Protein AF-A0A8R1ISH8-F1 (afdb_monomer_lite)

Sequence (73 aa):
MDFAVWGYSTQQVATKNNANLKTLKIFLKKAWDDLDVNTCVPSLTRTRRDSELSSRLKVGDLKTVNATFFFVV

Foldseek 3Di:
DFPQLVVQLCVQQVVDPQVDPVSSVVSSVVSVVPDDPVSCVVRVVVVVVVVVVVVVVVVVVVVVVVVVVVVVD

Radius of gyration: 22.06 Å; chains: 1; bounding box: 54×17×53 Å

Secondary structure (DSSP, 8-state):
--HHHHHHHHHHHHTS---SHHHHHHHHHHHHHT--GGGGHHHHHHHHHHHHHHHHHHHHHHHHHHHHHHT--

Organism: Caenorhabditis japonica (NCBI:txid281687)

Structure (mmCIF, N/CA/C/O backbone):
data_AF-A0A8R1ISH8-F1
#
_entry.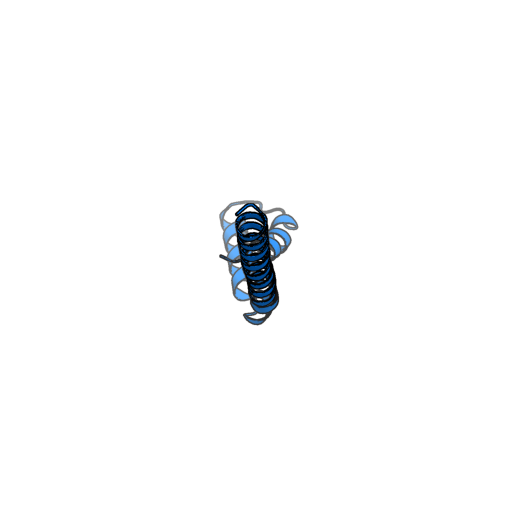id   AF-A0A8R1ISH8-F1
#
loop_
_atom_site.group_PDB
_atom_site.id
_atom_site.type_symbol
_atom_site.label_atom_id
_atom_site.label_alt_id
_atom_site.label_comp_id
_atom_site.label_asym_id
_atom_site.label_entity_id
_atom_site.label_seq_id
_atom_site.pdbx_PDB_ins_code
_atom_site.Cartn_x
_atom_site.Cartn_y
_atom_site.Cartn_z
_atom_site.occupancy
_atom_site.B_iso_or_equiv
_atom_site.auth_seq_id
_atom_site.auth_comp_id
_atom_site.auth_asym_id
_atom_site.auth_atom_id
_atom_site.pdbx_PDB_model_num
ATOM 1 N N . MET A 1 1 ? 7.049 -7.500 1.583 1.00 69.81 1 MET A N 1
ATOM 2 C CA . MET A 1 1 ? 5.959 -6.505 1.586 1.00 69.81 1 MET A CA 1
ATOM 3 C C . MET A 1 1 ? 6.360 -5.361 0.680 1.00 69.81 1 MET A C 1
ATOM 5 O O . MET A 1 1 ? 7.500 -4.930 0.786 1.00 69.81 1 MET A O 1
ATOM 9 N N . ASP A 1 2 ? 5.483 -4.921 -0.216 1.00 75.50 2 ASP A N 1
ATOM 10 C CA . ASP A 1 2 ? 5.793 -3.858 -1.178 1.00 75.50 2 ASP A CA 1
ATOM 11 C C . ASP A 1 2 ? 5.885 -2.468 -0.509 1.00 75.50 2 ASP A C 1
ATOM 13 O O . ASP A 1 2 ? 5.210 -2.206 0.491 1.00 75.50 2 ASP A O 1
ATOM 17 N N . PHE A 1 3 ? 6.729 -1.581 -1.050 1.00 73.56 3 PHE A N 1
ATOM 18 C CA . PHE A 1 3 ? 6.959 -0.237 -0.505 1.00 73.56 3 PHE A CA 1
ATOM 19 C C . PHE A 1 3 ? 5.693 0.632 -0.519 1.00 73.56 3 PHE A C 1
ATOM 21 O O . PHE A 1 3 ? 5.444 1.359 0.443 1.00 73.56 3 PHE A O 1
ATOM 28 N N . ALA A 1 4 ? 4.858 0.537 -1.559 1.00 76.44 4 ALA A N 1
ATOM 29 C CA . ALA A 1 4 ? 3.617 1.309 -1.621 1.00 76.44 4 ALA A CA 1
ATOM 30 C C . ALA A 1 4 ? 2.608 0.846 -0.571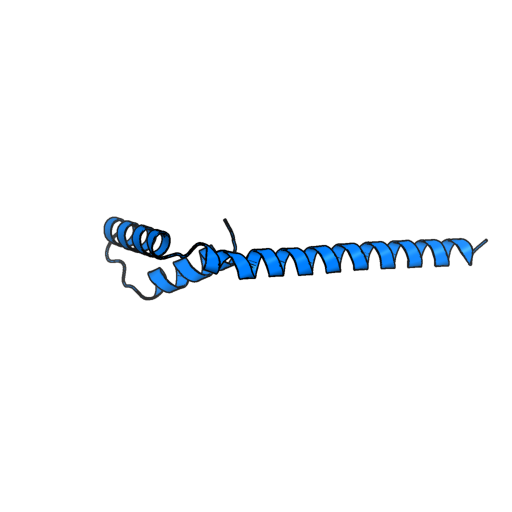 1.00 76.44 4 ALA A C 1
ATOM 32 O O . ALA A 1 4 ? 1.905 1.669 0.011 1.00 76.44 4 ALA A O 1
ATOM 33 N N . VAL A 1 5 ? 2.584 -0.454 -0.266 1.00 78.56 5 VAL A N 1
ATOM 34 C CA . VAL A 1 5 ? 1.697 -0.990 0.770 1.00 78.56 5 VAL A CA 1
ATOM 35 C C . VAL A 1 5 ? 2.097 -0.488 2.160 1.00 78.56 5 VAL A C 1
ATOM 37 O O . VAL A 1 5 ? 1.239 -0.098 2.957 1.00 78.56 5 VAL A O 1
ATOM 40 N N . TRP A 1 6 ? 3.403 -0.429 2.435 1.00 81.50 6 TRP A N 1
ATOM 41 C CA . TRP A 1 6 ? 3.921 0.194 3.655 1.00 81.50 6 TRP A CA 1
ATOM 42 C C . TRP A 1 6 ? 3.614 1.693 3.724 1.00 81.50 6 TRP A C 1
ATOM 44 O O . TRP A 1 6 ? 3.194 2.181 4.776 1.00 81.50 6 TRP A O 1
ATOM 54 N N . GLY A 1 7 ? 3.776 2.417 2.614 1.00 83.00 7 GLY A N 1
ATOM 55 C CA . GLY A 1 7 ? 3.458 3.844 2.528 1.00 83.00 7 GLY A CA 1
ATOM 56 C C . GLY A 1 7 ? 1.982 4.139 2.810 1.00 83.00 7 GLY A C 1
ATOM 57 O O . GLY A 1 7 ? 1.676 4.975 3.661 1.00 83.00 7 GLY A O 1
ATOM 58 N N . TYR A 1 8 ? 1.074 3.393 2.174 1.00 82.00 8 TYR A N 1
ATOM 59 C CA . TYR A 1 8 ? -0.372 3.528 2.371 1.00 82.00 8 TYR A CA 1
ATOM 60 C C . TYR A 1 8 ? -0.779 3.268 3.824 1.00 82.00 8 TYR A C 1
ATOM 62 O O . TYR A 1 8 ? -1.469 4.078 4.444 1.00 82.00 8 TYR A O 1
ATOM 70 N N . SER A 1 9 ? -0.295 2.171 4.409 1.00 79.94 9 SER A N 1
ATOM 71 C CA . SER A 1 9 ? -0.625 1.847 5.800 1.00 79.94 9 SER A CA 1
ATOM 72 C C . SER A 1 9 ? -0.079 2.875 6.778 1.00 79.94 9 SER A C 1
ATOM 74 O O . SER A 1 9 ? -0.750 3.225 7.745 1.00 79.94 9 SER A O 1
ATOM 76 N N . THR A 1 10 ? 1.101 3.429 6.504 1.00 83.25 10 THR A N 1
ATOM 77 C CA . THR A 1 10 ? 1.654 4.509 7.324 1.00 83.25 10 THR A CA 1
ATOM 78 C C . THR A 1 10 ? 0.766 5.751 7.264 1.00 83.25 10 THR A C 1
ATOM 80 O O . THR A 1 10 ? 0.446 6.301 8.312 1.00 83.25 10 THR A O 1
ATOM 83 N N . GLN A 1 11 ? 0.278 6.158 6.086 1.00 83.88 11 GLN A N 1
ATOM 84 C CA . GLN A 1 11 ? -0.652 7.293 5.965 1.00 83.88 11 GLN A CA 1
ATOM 85 C C . GLN A 1 11 ? -1.960 7.084 6.741 1.00 83.88 11 GLN A C 1
ATOM 87 O O . GLN A 1 11 ? -2.414 7.987 7.451 1.00 83.88 11 GLN A O 1
ATOM 92 N N . GLN A 1 12 ? -2.548 5.890 6.649 1.00 80.81 12 GLN A N 1
ATOM 93 C CA . GLN A 1 12 ? -3.827 5.582 7.299 1.00 80.81 12 GLN A CA 1
ATOM 94 C C . GLN A 1 12 ? -3.743 5.566 8.826 1.00 80.81 12 GLN A C 1
ATOM 96 O O . GLN A 1 12 ? -4.740 5.793 9.517 1.00 80.81 12 GLN A O 1
ATOM 101 N N . VAL A 1 13 ? -2.558 5.272 9.356 1.00 80.56 13 VAL A N 1
ATOM 102 C CA . VAL A 1 13 ? -2.352 5.053 10.785 1.00 80.56 13 VAL A CA 1
ATOM 103 C C . VAL A 1 13 ? -1.674 6.252 11.456 1.00 80.56 13 VAL A C 1
ATOM 105 O O . VAL A 1 13 ? -1.985 6.537 12.611 1.00 80.56 13 VAL A O 1
ATOM 108 N N . ALA A 1 14 ? -0.821 6.999 10.743 1.00 80.56 14 ALA A N 1
ATOM 109 C CA . ALA A 1 14 ? -0.126 8.188 11.250 1.00 80.56 14 ALA A CA 1
ATOM 110 C C . ALA A 1 14 ? -1.048 9.399 11.455 1.00 80.56 14 ALA A C 1
ATOM 112 O O . ALA 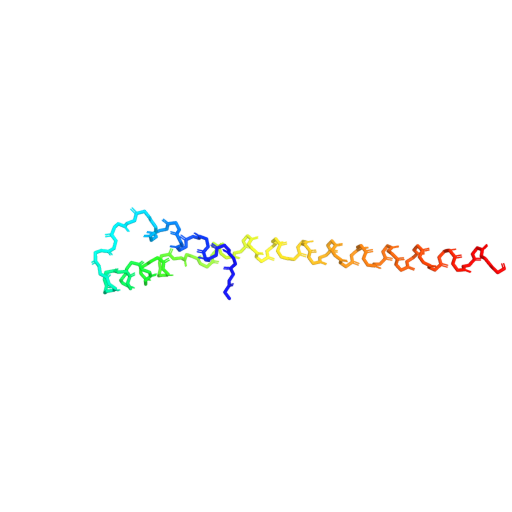A 1 14 ? -0.762 10.263 12.278 1.00 80.56 14 ALA A O 1
ATOM 113 N N . THR A 1 15 ? -2.173 9.457 10.742 1.00 73.25 15 THR A N 1
ATOM 114 C CA . THR A 1 15 ? -3.184 10.516 10.904 1.00 73.25 15 THR A CA 1
ATOM 115 C C . THR A 1 15 ? -4.068 10.323 12.139 1.00 73.25 15 THR A C 1
ATOM 117 O O . THR A 1 15 ? -4.837 11.216 12.493 1.00 73.25 15 THR A O 1
ATOM 120 N N . LYS A 1 16 ? -3.969 9.176 12.823 1.00 72.31 16 LYS A N 1
ATOM 121 C CA . LYS A 1 16 ? -4.792 8.839 13.988 1.00 72.31 16 LYS A CA 1
ATOM 122 C C . LYS A 1 16 ? -3.956 8.832 15.260 1.00 72.31 16 LYS A C 1
ATOM 124 O O . LYS A 1 16 ? -2.947 8.138 15.351 1.00 72.31 16 LYS A O 1
ATOM 129 N N . ASN A 1 17 ? -4.421 9.553 16.281 1.00 72.00 17 ASN A N 1
ATOM 130 C CA . ASN A 1 17 ? -3.874 9.427 17.627 1.00 72.00 17 ASN A CA 1
ATOM 131 C C . ASN A 1 17 ? -4.275 8.058 18.201 1.00 72.00 17 ASN A C 1
ATOM 133 O O . ASN A 1 17 ? -5.394 7.856 18.680 1.00 72.00 17 ASN A O 1
ATOM 137 N N . ASN A 1 18 ? -3.374 7.087 18.091 1.00 72.06 18 ASN A N 1
ATOM 138 C CA . ASN A 1 18 ? -3.601 5.732 18.569 1.00 72.06 18 ASN A CA 1
ATOM 139 C C . ASN A 1 18 ? -3.306 5.676 20.070 1.00 72.06 18 ASN A C 1
ATOM 141 O O . ASN A 1 18 ? -2.181 5.410 20.480 1.00 72.06 18 ASN A O 1
ATOM 145 N N . ALA A 1 19 ? -4.336 5.905 20.887 1.00 78.12 19 ALA A N 1
ATOM 146 C CA . ALA A 1 19 ? -4.225 5.981 22.347 1.00 78.12 19 ALA A CA 1
ATOM 147 C C . ALA A 1 19 ? -3.609 4.731 23.015 1.00 78.12 19 ALA A C 1
ATOM 149 O O . ALA A 1 19 ? -3.140 4.807 24.146 1.00 78.12 19 ALA A O 1
ATOM 150 N N . ASN A 1 20 ? -3.630 3.569 22.350 1.00 83.19 20 ASN A N 1
ATOM 151 C CA . ASN A 1 20 ? -2.966 2.353 22.816 1.00 83.19 20 ASN A CA 1
ATOM 152 C C . ASN A 1 20 ? -2.697 1.359 21.665 1.00 83.19 20 ASN A C 1
ATOM 154 O O . ASN A 1 20 ? -3.244 1.476 20.563 1.00 83.19 20 ASN A O 1
ATOM 158 N N . LEU A 1 21 ? -1.896 0.325 21.957 1.00 85.69 21 LEU A N 1
ATOM 159 C CA . LEU A 1 21 ? -1.505 -0.731 21.012 1.00 85.69 21 LEU A CA 1
ATOM 160 C C . LEU A 1 21 ? -2.702 -1.507 20.428 1.00 85.69 21 LEU A C 1
ATOM 162 O O . LEU A 1 21 ? -2.671 -1.928 19.273 1.00 85.69 21 LEU A O 1
ATOM 166 N N . LYS A 1 22 ? -3.769 -1.701 21.209 1.00 87.56 22 LYS A N 1
ATOM 167 C CA . LYS A 1 22 ? -4.988 -2.402 20.776 1.00 87.56 22 LYS A CA 1
ATOM 168 C C . LYS A 1 22 ? -5.690 -1.615 19.669 1.00 87.56 22 LYS A C 1
ATOM 170 O O . LYS A 1 22 ? -6.030 -2.185 18.636 1.00 87.56 22 LYS A O 1
ATOM 175 N N . THR A 1 23 ? -5.831 -0.306 19.861 1.00 84.88 23 THR A N 1
ATOM 176 C CA . THR A 1 23 ? -6.409 0.620 18.880 1.00 84.88 23 THR A CA 1
ATOM 177 C C . THR A 1 23 ? -5.569 0.672 17.607 1.00 84.88 23 THR A C 1
ATOM 179 O O . THR A 1 23 ? -6.110 0.549 16.509 1.00 84.88 23 THR A O 1
ATOM 182 N N . LEU A 1 24 ? -4.242 0.744 17.751 1.00 85.62 24 LEU A N 1
ATOM 183 C CA . LEU A 1 24 ? -3.309 0.692 16.625 1.00 85.62 24 LEU A CA 1
ATOM 184 C C . LEU A 1 24 ? -3.498 -0.584 15.792 1.00 85.62 24 LEU A C 1
ATOM 186 O O . LEU A 1 24 ? -3.597 -0.528 14.568 1.00 85.62 24 LEU A O 1
ATOM 190 N N . LYS A 1 25 ? -3.601 -1.738 16.459 1.00 86.75 25 LYS A N 1
ATOM 191 C CA . LYS A 1 25 ? -3.758 -3.042 15.804 1.00 86.75 25 LYS A CA 1
ATOM 192 C C . LYS A 1 25 ? -5.082 -3.157 15.044 1.00 86.75 25 LYS A C 1
ATOM 194 O O . LYS A 1 25 ? -5.110 -3.750 13.970 1.00 86.75 25 LYS A O 1
ATOM 199 N N . ILE A 1 26 ? -6.159 -2.571 15.573 1.00 88.00 26 ILE A N 1
ATOM 200 C CA . ILE A 1 26 ? -7.467 -2.522 14.901 1.00 88.00 26 ILE A CA 1
ATOM 201 C C . ILE A 1 26 ? -7.389 -1.662 13.637 1.00 88.00 26 ILE A C 1
ATOM 203 O O . ILE A 1 26 ? -7.844 -2.095 12.581 1.00 88.00 26 ILE A O 1
ATOM 207 N N . PHE A 1 27 ? -6.782 -0.475 13.716 1.00 84.44 27 PHE A N 1
ATOM 208 C CA . PHE A 1 27 ? -6.658 0.399 12.548 1.00 84.44 27 PHE A CA 1
ATOM 209 C C . PHE A 1 27 ? -5.747 -0.170 11.473 1.00 84.44 27 PHE A C 1
ATOM 211 O O . PHE A 1 27 ? -6.084 -0.072 10.298 1.00 84.44 27 PHE A O 1
ATOM 218 N N . LEU A 1 28 ? -4.641 -0.801 11.867 1.00 85.69 28 LEU A N 1
ATOM 219 C CA . LEU A 1 28 ? -3.739 -1.451 10.926 1.00 85.69 28 LEU A CA 1
ATOM 220 C C . LEU A 1 28 ? -4.443 -2.604 10.203 1.00 85.69 28 LEU A C 1
ATOM 222 O O . LEU A 1 28 ? -4.339 -2.711 8.989 1.00 85.69 28 LEU A O 1
ATOM 226 N N . LYS A 1 29 ? -5.212 -3.422 10.936 1.00 88.00 29 LYS A N 1
ATOM 227 C CA . LYS A 1 29 ? -5.982 -4.521 10.345 1.00 88.00 29 LYS A CA 1
ATOM 228 C C . LYS A 1 29 ? -7.035 -4.006 9.366 1.00 88.00 29 LYS A C 1
ATOM 230 O O . LYS A 1 29 ? -7.102 -4.500 8.251 1.00 88.00 29 LYS A O 1
ATOM 235 N N . LYS A 1 30 ? -7.774 -2.959 9.744 1.00 86.06 30 LYS A N 1
ATOM 236 C CA . LYS A 1 30 ? -8.744 -2.319 8.850 1.00 86.06 30 LYS A CA 1
ATOM 237 C C . LYS A 1 30 ? -8.084 -1.747 7.591 1.00 86.06 30 LYS A C 1
ATOM 239 O O . LYS A 1 30 ? -8.586 -1.970 6.504 1.00 86.06 30 LYS A O 1
ATOM 244 N N . ALA A 1 31 ? -6.956 -1.048 7.724 1.00 83.69 31 ALA A N 1
ATOM 245 C CA . ALA A 1 31 ? -6.226 -0.511 6.574 1.00 83.69 31 ALA A CA 1
ATOM 246 C C . ALA A 1 31 ? -5.713 -1.615 5.637 1.00 83.69 31 ALA A C 1
ATOM 248 O O . ALA A 1 31 ? -5.553 -1.378 4.446 1.00 83.69 31 ALA A O 1
ATOM 249 N N . TRP A 1 32 ? -5.458 -2.808 6.174 1.00 84.38 32 TRP A N 1
ATOM 250 C CA . TRP A 1 32 ? -5.074 -3.984 5.402 1.00 84.38 32 TRP A CA 1
ATOM 251 C C . TRP A 1 32 ? -6.258 -4.647 4.698 1.00 84.38 32 TRP A C 1
ATOM 253 O O . TRP A 1 32 ? -6.121 -5.050 3.551 1.00 84.38 32 TRP A O 1
ATOM 263 N N . ASP A 1 33 ? -7.408 -4.741 5.370 1.00 84.94 33 ASP A N 1
ATOM 264 C CA . ASP A 1 33 ? -8.642 -5.281 4.788 1.00 84.94 33 ASP A CA 1
ATOM 265 C C . ASP A 1 33 ? -9.209 -4.338 3.702 1.00 84.94 33 ASP A C 1
ATOM 267 O O . ASP A 1 33 ? -9.731 -4.806 2.694 1.00 84.94 33 ASP A O 1
ATOM 271 N N . ASP A 1 34 ? -9.055 -3.017 3.873 1.00 81.62 34 ASP A N 1
ATOM 272 C CA . ASP A 1 34 ? -9.454 -1.980 2.901 1.00 81.62 34 ASP A CA 1
ATOM 273 C C . ASP A 1 34 ? -8.471 -1.860 1.713 1.00 81.62 34 ASP A C 1
ATOM 275 O O . ASP A 1 34 ? -8.736 -1.139 0.746 1.00 81.62 34 ASP A O 1
ATOM 279 N N . LEU A 1 35 ? -7.314 -2.528 1.774 1.00 79.69 35 LEU A N 1
ATOM 280 C CA . LEU A 1 35 ? -6.298 -2.470 0.730 1.00 79.69 35 LEU A CA 1
ATOM 281 C C . LEU A 1 35 ? -6.714 -3.346 -0.461 1.00 79.69 35 LEU A C 1
ATOM 283 O O . LEU A 1 35 ? -6.524 -4.561 -0.455 1.00 79.69 35 LEU A O 1
ATOM 287 N N . ASP A 1 36 ? -7.236 -2.719 -1.515 1.00 70.81 36 ASP A N 1
ATOM 288 C CA . ASP A 1 36 ? -7.562 -3.418 -2.760 1.00 70.81 36 ASP A CA 1
ATOM 289 C C . ASP A 1 36 ? -6.287 -3.985 -3.419 1.00 70.81 36 ASP A C 1
ATOM 291 O O . ASP A 1 36 ? -5.234 -3.335 -3.456 1.00 70.81 36 ASP A O 1
ATOM 295 N N . VAL A 1 37 ? -6.372 -5.189 -3.991 1.00 60.66 37 VAL A N 1
ATOM 296 C CA . VAL A 1 37 ? -5.257 -5.881 -4.669 1.00 60.66 37 VAL A CA 1
ATOM 297 C C . VAL A 1 37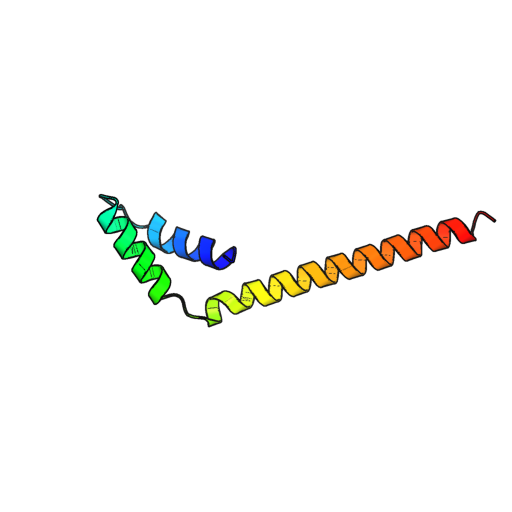 ? -4.698 -5.022 -5.810 1.00 60.66 37 VAL A C 1
ATOM 299 O O . VAL A 1 37 ? -3.491 -5.024 -6.072 1.00 60.66 37 VAL A O 1
ATOM 302 N N . ASN A 1 38 ? -5.552 -4.201 -6.429 1.00 59.59 38 ASN A N 1
ATOM 303 C CA . ASN A 1 38 ? -5.171 -3.270 -7.490 1.00 59.59 38 ASN A CA 1
ATOM 304 C C . ASN A 1 38 ? -4.230 -2.149 -7.022 1.00 59.59 38 ASN A C 1
ATOM 306 O O . ASN A 1 38 ? -3.448 -1.639 -7.822 1.00 59.59 38 ASN A O 1
ATOM 310 N N . THR A 1 39 ? -4.217 -1.808 -5.731 1.00 57.47 39 THR A N 1
ATOM 311 C CA . THR A 1 39 ? -3.302 -0.800 -5.159 1.00 57.47 39 THR A CA 1
ATOM 312 C C . THR A 1 39 ? -1.840 -1.271 -5.141 1.00 57.47 39 THR A C 1
ATOM 314 O O . THR A 1 39 ? -0.925 -0.459 -5.033 1.00 57.47 39 THR A O 1
ATOM 317 N N . CYS A 1 40 ? -1.604 -2.580 -5.298 1.00 58.19 40 CYS A N 1
ATOM 318 C CA . CYS A 1 40 ? -0.277 -3.205 -5.366 1.00 58.19 40 CYS A CA 1
ATOM 319 C C . CYS A 1 40 ? 0.294 -3.265 -6.802 1.00 58.19 40 CYS A C 1
ATOM 321 O O . CYS A 1 40 ? 1.493 -3.466 -7.012 1.00 58.19 40 CYS A O 1
ATOM 323 N N . VAL A 1 41 ? -0.561 -3.085 -7.814 1.00 55.78 41 VAL A N 1
ATOM 324 C CA . VAL A 1 41 ? -0.218 -3.195 -9.243 1.00 55.78 41 VAL A CA 1
ATOM 325 C C . VAL A 1 41 ? 0.732 -2.085 -9.740 1.00 55.78 41 VAL A C 1
ATOM 327 O O . VAL A 1 41 ? 1.638 -2.400 -10.527 1.00 55.78 41 VAL A O 1
ATOM 330 N N . PRO A 1 42 ? 0.628 -0.816 -9.285 1.00 58.97 42 PRO A N 1
ATOM 331 C CA . PRO A 1 42 ? 1.553 0.245 -9.694 1.00 58.97 42 PRO A CA 1
ATOM 332 C C . PRO A 1 42 ? 3.002 -0.030 -9.269 1.00 58.97 42 PRO A C 1
ATOM 334 O O . PRO A 1 42 ? 3.945 0.282 -9.999 1.00 58.97 42 PRO A O 1
ATOM 337 N N . SER A 1 43 ? 3.206 -0.653 -8.108 1.00 57.22 43 SER A N 1
ATOM 338 C CA . SER A 1 43 ? 4.544 -0.965 -7.597 1.00 57.22 43 SER A CA 1
ATOM 339 C C . SER A 1 43 ? 5.205 -2.118 -8.334 1.00 57.22 43 SER A C 1
ATOM 341 O O . SER A 1 43 ? 6.408 -2.072 -8.606 1.00 57.22 43 SER A O 1
ATOM 343 N N . LEU A 1 44 ? 4.418 -3.128 -8.718 1.00 58.25 44 LEU A N 1
ATOM 344 C CA . LEU A 1 44 ? 4.903 -4.246 -9.522 1.00 58.25 44 LEU A CA 1
ATOM 345 C C . LEU A 1 44 ? 5.353 -3.765 -10.911 1.00 58.25 44 LEU A C 1
ATOM 347 O O . LEU A 1 44 ? 6.425 -4.138 -11.390 1.00 58.25 44 LEU A O 1
ATOM 351 N N . THR A 1 45 ? 4.581 -2.866 -11.529 1.00 57.50 45 THR A N 1
ATOM 352 C CA . THR A 1 45 ? 4.956 -2.245 -12.810 1.00 57.50 45 THR A CA 1
ATOM 353 C C . THR A 1 45 ? 6.149 -1.295 -12.683 1.00 57.50 45 THR A C 1
ATOM 355 O O . THR A 1 45 ? 6.978 -1.249 -13.595 1.00 57.50 45 THR A O 1
ATOM 358 N N . ARG A 1 46 ? 6.300 -0.572 -11.564 1.00 60.03 46 ARG A N 1
ATOM 359 C CA . ARG A 1 46 ? 7.479 0.277 -11.308 1.00 60.03 46 ARG A CA 1
ATOM 360 C C . ARG A 1 46 ? 8.752 -0.550 -11.115 1.00 60.03 46 ARG A C 1
ATOM 362 O O . ARG A 1 46 ? 9.750 -0.278 -11.772 1.00 60.03 46 ARG A O 1
ATOM 369 N N . THR A 1 47 ? 8.689 -1.603 -10.304 1.00 61.97 47 THR A N 1
ATOM 370 C CA . THR A 1 47 ? 9.826 -2.504 -10.055 1.00 61.97 47 THR A CA 1
ATOM 371 C C . THR A 1 47 ? 10.288 -3.192 -11.341 1.00 61.97 47 THR A C 1
ATOM 373 O O . THR A 1 47 ? 11.488 -3.285 -11.596 1.00 61.97 47 THR A O 1
ATOM 376 N N . ARG A 1 48 ? 9.348 -3.609 -12.204 1.00 65.00 48 ARG A N 1
ATOM 377 C CA . ARG A 1 48 ? 9.668 -4.167 -13.527 1.00 65.00 48 ARG A CA 1
ATOM 378 C C . ARG A 1 48 ? 10.428 -3.170 -14.409 1.00 65.00 48 ARG A C 1
ATOM 380 O O . ARG A 1 48 ? 11.434 -3.550 -15.000 1.00 65.00 48 ARG A O 1
ATOM 387 N N . ARG A 1 49 ? 9.984 -1.908 -14.481 1.00 63.06 49 ARG A N 1
ATOM 388 C CA . ARG A 1 49 ? 10.670 -0.863 -15.267 1.00 63.06 49 ARG A CA 1
ATOM 389 C C . ARG A 1 49 ? 12.080 -0.579 -14.757 1.00 63.06 49 ARG A C 1
ATOM 391 O O . ARG A 1 49 ? 12.999 -0.474 -15.564 1.00 63.06 49 ARG A O 1
ATOM 398 N N . ASP A 1 50 ? 12.253 -0.491 -13.443 1.00 63.56 50 ASP A N 1
ATOM 399 C CA . ASP A 1 50 ? 13.558 -0.218 -12.833 1.00 63.56 50 ASP A CA 1
ATOM 400 C C . ASP A 1 50 ? 14.530 -1.396 -13.061 1.00 63.56 50 ASP A C 1
ATOM 402 O O . ASP A 1 50 ? 15.712 -1.197 -13.351 1.00 63.56 50 ASP A O 1
ATOM 406 N N . SER A 1 51 ? 14.024 -2.634 -13.024 1.00 69.94 51 SER A N 1
ATOM 407 C CA . SER A 1 51 ? 14.803 -3.840 -13.330 1.00 69.94 51 SER A CA 1
ATOM 408 C C . SER A 1 51 ? 15.203 -3.925 -14.809 1.00 69.94 51 SER A C 1
ATOM 410 O O . SER A 1 51 ? 16.351 -4.241 -15.126 1.00 69.94 51 SER A O 1
ATOM 412 N N . GLU A 1 52 ? 14.297 -3.572 -15.723 1.00 70.69 52 GLU A N 1
ATOM 413 C CA . GLU A 1 52 ? 14.583 -3.530 -17.159 1.00 70.69 52 GLU A CA 1
ATOM 414 C C . GLU A 1 52 ? 15.606 -2.440 -17.509 1.00 70.69 52 GLU A C 1
ATOM 416 O O . GLU A 1 52 ? 16.549 -2.696 -18.257 1.00 70.69 52 GLU A O 1
ATOM 421 N N . LEU A 1 53 ? 15.493 -1.251 -16.908 1.00 67.00 53 LEU A N 1
ATOM 422 C CA . LEU A 1 53 ? 16.502 -0.195 -17.028 1.00 67.00 53 LEU A CA 1
ATOM 423 C C . LEU A 1 53 ? 17.869 -0.654 -16.510 1.00 67.00 53 LEU A C 1
ATOM 425 O O . LEU A 1 53 ? 18.870 -0.463 -17.197 1.00 67.00 53 LEU A O 1
ATOM 429 N N . SER A 1 54 ? 17.915 -1.312 -15.348 1.00 75.06 54 SER A N 1
ATOM 430 C CA . SER A 1 54 ? 19.158 -1.857 -14.789 1.00 75.06 54 SER A CA 1
ATOM 431 C C . SER A 1 54 ? 19.785 -2.926 -15.695 1.00 75.06 54 SER A C 1
ATOM 433 O O . SER A 1 54 ? 20.997 -2.924 -15.908 1.00 75.06 54 SER A O 1
ATOM 435 N N . SER A 1 55 ? 18.971 -3.809 -16.281 1.00 73.25 55 SER A N 1
ATOM 436 C CA . SER A 1 55 ? 19.431 -4.816 -17.245 1.00 73.25 55 SER A CA 1
ATOM 437 C C . SER A 1 55 ? 20.015 -4.172 -18.506 1.00 73.25 55 SER A C 1
ATOM 439 O O . SER A 1 55 ? 21.112 -4.534 -18.934 1.00 73.25 55 SER A O 1
ATOM 441 N N . ARG A 1 56 ? 19.331 -3.168 -19.069 1.00 74.75 56 ARG A N 1
ATOM 442 C CA . ARG A 1 56 ? 19.800 -2.447 -20.262 1.00 74.75 56 ARG A CA 1
ATOM 443 C C . ARG A 1 56 ? 21.090 -1.673 -20.001 1.00 74.75 56 ARG A C 1
ATOM 445 O O . ARG A 1 56 ? 21.958 -1.677 -20.870 1.00 74.75 56 ARG A O 1
ATOM 452 N N . LEU A 1 57 ? 21.238 -1.071 -18.817 1.00 69.88 57 LEU A N 1
ATOM 453 C CA . LEU A 1 57 ? 22.472 -0.390 -18.414 1.00 69.88 57 LEU A CA 1
ATOM 454 C C . LEU A 1 57 ? 23.654 -1.373 -18.383 1.00 69.88 57 LEU A C 1
ATOM 456 O O . LEU A 1 57 ? 24.656 -1.141 -19.048 1.00 69.88 57 LEU A O 1
ATOM 460 N N . LYS A 1 58 ? 23.484 -2.535 -17.732 1.00 69.25 58 LYS A N 1
ATOM 461 C CA . LYS A 1 58 ? 24.519 -3.584 -17.659 1.00 69.25 58 LYS A CA 1
ATOM 462 C C . LYS A 1 58 ? 24.948 -4.109 -19.032 1.00 69.25 58 LYS A C 1
ATOM 464 O O . LYS A 1 58 ? 26.124 -4.389 -19.247 1.00 69.25 58 LYS A O 1
ATOM 469 N N . VAL A 1 59 ? 24.008 -4.251 -19.970 1.00 68.12 59 VAL A N 1
ATOM 470 C CA . VAL A 1 59 ? 24.320 -4.646 -21.356 1.00 68.12 59 VAL A CA 1
ATOM 471 C C . VAL A 1 59 ? 25.086 -3.538 -22.092 1.00 68.12 59 VAL A C 1
ATOM 473 O O . VAL A 1 59 ? 25.986 -3.840 -22.878 1.00 68.12 59 VAL A O 1
ATOM 476 N N . GLY A 1 60 ? 24.750 -2.269 -21.844 1.00 66.00 60 GLY A N 1
ATOM 477 C CA . GLY A 1 60 ? 25.468 -1.112 -22.386 1.00 66.00 60 GLY A CA 1
ATOM 478 C C . GLY A 1 60 ? 26.909 -1.024 -21.883 1.00 66.00 60 GLY A C 1
ATOM 479 O O . GLY A 1 60 ? 27.82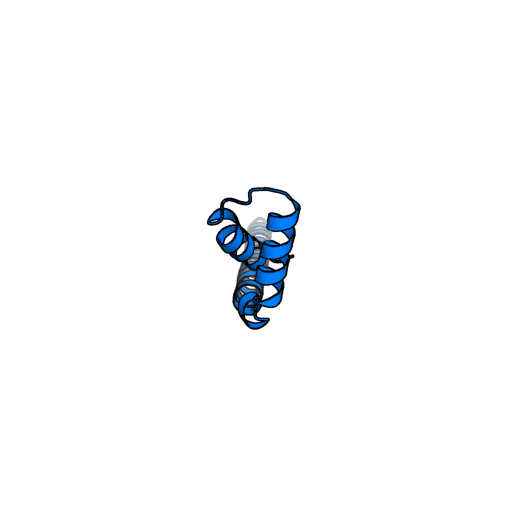8 -0.866 -22.689 1.00 66.00 60 GLY A O 1
ATOM 480 N N . ASP A 1 61 ? 27.118 -1.225 -20.583 1.00 67.56 61 ASP A N 1
ATOM 481 C CA . ASP A 1 61 ? 28.448 -1.238 -19.968 1.00 67.56 61 ASP A CA 1
ATOM 482 C C . ASP A 1 61 ? 29.305 -2.382 -20.526 1.00 67.56 61 ASP A C 1
ATOM 484 O O . ASP A 1 61 ? 30.446 -2.164 -20.928 1.00 67.56 61 ASP A O 1
ATOM 488 N N . LEU A 1 62 ? 28.741 -3.588 -20.663 1.00 64.12 62 LEU A N 1
ATOM 489 C CA . LEU A 1 62 ? 29.455 -4.737 -21.228 1.00 64.12 62 LEU A CA 1
ATOM 490 C C . LEU A 1 62 ? 29.867 -4.516 -22.694 1.00 64.12 62 LEU A C 1
ATOM 492 O O . LEU A 1 62 ? 30.977 -4.874 -23.087 1.00 64.12 62 LEU A O 1
ATOM 496 N N . LYS A 1 63 ? 28.997 -3.902 -23.509 1.00 62.53 63 LYS A N 1
ATOM 497 C CA . LYS A 1 63 ? 29.336 -3.532 -24.895 1.00 62.53 63 LYS A CA 1
ATOM 498 C C . LYS A 1 63 ? 30.426 -2.467 -24.954 1.00 62.53 63 LYS A C 1
ATOM 500 O O . LYS A 1 63 ? 31.300 -2.559 -25.810 1.00 62.53 63 LYS A O 1
ATOM 505 N N . THR A 1 64 ? 30.383 -1.493 -24.048 1.00 59.12 64 THR A N 1
ATOM 506 C CA . THR A 1 64 ? 31.386 -0.423 -23.956 1.00 59.12 64 THR A CA 1
ATOM 507 C C . THR A 1 64 ? 32.751 -0.997 -23.575 1.00 59.12 64 THR A C 1
ATOM 509 O O . THR A 1 64 ? 33.736 -0.714 -24.247 1.00 59.12 64 THR A O 1
ATOM 512 N N . VAL A 1 65 ? 32.799 -1.899 -22.589 1.00 60.53 65 VAL A N 1
ATOM 513 C CA . VAL A 1 65 ? 34.028 -2.599 -22.177 1.00 60.53 65 VAL A CA 1
ATOM 514 C C . VAL A 1 65 ? 34.593 -3.470 -23.305 1.00 60.53 65 VAL A C 1
ATOM 516 O O . VAL A 1 65 ? 35.796 -3.439 -23.551 1.00 60.53 65 VAL A O 1
ATOM 519 N N . ASN A 1 66 ? 33.745 -4.201 -24.038 1.00 57.69 66 ASN A N 1
ATOM 520 C CA . ASN A 1 66 ? 34.191 -5.021 -25.170 1.00 57.69 66 ASN A CA 1
ATOM 521 C C . ASN A 1 66 ? 34.725 -4.171 -26.339 1.00 57.69 66 ASN A C 1
ATOM 523 O O . ASN A 1 66 ? 35.712 -4.539 -26.970 1.00 57.69 66 ASN A O 1
ATOM 527 N N . ALA A 1 67 ? 34.107 -3.018 -26.613 1.00 58.94 67 ALA A N 1
ATOM 528 C CA . ALA A 1 67 ? 34.572 -2.097 -27.648 1.00 58.94 67 ALA A CA 1
ATOM 529 C C . ALA A 1 67 ? 35.934 -1.479 -27.296 1.00 58.94 67 ALA A C 1
ATOM 531 O O . ALA A 1 67 ? 36.793 -1.376 -28.166 1.00 58.94 67 ALA A O 1
ATOM 532 N N . THR A 1 68 ? 36.164 -1.127 -26.025 1.00 58.88 68 THR A N 1
ATOM 533 C CA . THR A 1 68 ? 37.476 -0.658 -25.553 1.00 58.88 68 THR A 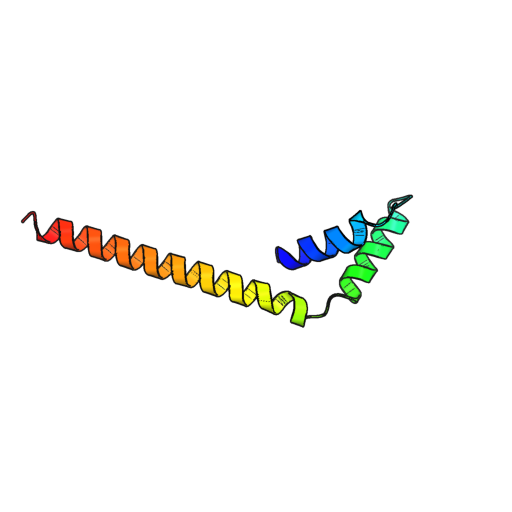CA 1
ATOM 534 C C . THR A 1 68 ? 38.541 -1.751 -25.656 1.00 58.88 68 THR A C 1
ATOM 536 O O . THR A 1 68 ? 39.664 -1.457 -26.047 1.00 58.88 68 THR A O 1
ATOM 539 N N . PHE A 1 69 ? 38.199 -3.013 -25.376 1.00 55.59 69 PHE A N 1
ATOM 540 C CA . PHE A 1 69 ? 39.134 -4.137 -25.503 1.00 55.59 69 PHE A CA 1
ATOM 541 C C . PHE A 1 69 ? 39.532 -4.424 -26.961 1.00 55.59 69 PHE A C 1
ATOM 543 O O . PHE A 1 69 ? 40.692 -4.713 -27.232 1.00 55.59 69 PHE A O 1
ATOM 550 N N . PHE A 1 70 ? 38.592 -4.301 -27.906 1.00 57.03 70 PHE A N 1
ATOM 551 C CA . PHE A 1 70 ? 38.853 -4.495 -29.339 1.00 57.03 70 PHE A CA 1
ATOM 552 C C . PHE A 1 70 ? 39.641 -3.352 -29.996 1.00 57.03 70 PHE A C 1
ATOM 554 O O . PHE A 1 70 ? 40.235 -3.563 -31.045 1.00 57.03 70 PHE A O 1
ATOM 561 N N . PHE A 1 71 ? 39.644 -2.150 -29.411 1.00 57.25 71 PHE A N 1
ATOM 562 C CA . PHE A 1 71 ? 40.369 -0.988 -29.947 1.00 57.25 71 PHE A CA 1
ATOM 563 C C . PHE A 1 71 ? 41.834 -0.902 -29.480 1.00 57.25 71 PHE A C 1
ATOM 565 O O . PHE A 1 71 ? 42.564 -0.023 -29.930 1.00 57.25 71 PHE A O 1
ATOM 572 N N . VAL A 1 72 ? 42.250 -1.769 -28.549 1.00 54.00 72 VAL A N 1
ATOM 573 C CA . VAL A 1 72 ? 43.582 -1.759 -27.910 1.00 54.00 72 VAL A CA 1
ATOM 574 C C . VAL A 1 72 ? 44.426 -2.991 -28.309 1.00 54.00 72 VAL A C 1
ATOM 576 O O . VAL A 1 72 ? 45.489 -3.220 -27.739 1.00 54.00 72 VAL A O 1
ATOM 579 N N . VAL A 1 73 ? 43.996 -3.766 -29.315 1.00 50.31 73 VAL A N 1
ATOM 580 C CA . VAL A 1 73 ? 44.775 -4.863 -29.932 1.00 50.31 73 VAL A CA 1
ATOM 581 C C . VAL A 1 73 ? 45.213 -4.485 -31.339 1.00 50.31 73 VAL A C 1
ATOM 583 O O . VAL A 1 73 ? 44.366 -3.947 -32.085 1.00 50.31 73 VAL A O 1
#

pLDDT: mean 71.41, std 10.83, range [50.31, 88.0]